Protein AF-A0A818D9N9-F1 (afdb_monomer)

pLDDT: mean 94.44, std 4.97, range [71.94, 98.38]

Radius of gyration: 13.27 Å; Cα contacts (8 Å, |Δi|>4): 214; chains: 1; bounding box: 30×32×28 Å

Mean predicted aligned error: 3.05 Å

Secondary structure (DSSP, 8-state):
-EEEETTEEEEE-SBTTB---SSS--SS--EEEE-TTSSEEEEEEHHHH-EEEEEETT--EEEEE---STTT--S-EEEEEEEGGGTEEEEEETTTT-

Nearest PDB structures (foldseek):
  3fw0-assembly1_A  TM=8.656E-01  e=5.600E-07  Rattus norvegicus
  8jxg-assembly1_A  TM=7.032E-01  e=5.344E-02  Rattus norvegicus
  3wj9-assembly2_B  TM=7.067E-01  e=1.540E-01  Schizosaccharomyces pombe 972h-
  7tbi-assembly1_Z1  TM=5.882E-01  e=2.303E+00  Saccharomyces cerevisiae
  3pbp-assembly4_J  TM=5.885E-01  e=3.090E+00  Saccharomyces cerevisiae

Solvent-accessible surface area (backbone atoms only — not comparable to full-atom values): 5623 Å² total; per-residue (Å²): 93,75,42,70,54,96,88,40,78,77,45,75,48,45,50,90,96,44,70,37,81,58,87,62,31,37,59,44,65,54,34,73,42,63,44,95,88,47,58,35,36,38,35,25,25,4,78,74,59,24,27,38,40,35,24,38,65,88,66,49,71,73,47,76,51,66,47,86,49,82,92,68,38,49,56,23,26,43,42,63,50,73,42,75,97,74,76,42,74,50,65,38,20,63,77,71,74,76

Sequence (98 aa):
VFKYSKDERVLTFGESFVAGSDESHFCKPTDVVTSNDGSYIYVADGYCNARIVKFDAKGNFLKEYSMPDREQQLIIPHSIIIIEALDLVYVADRENGR

Structure (mmCIF, N/CA/C/O backbone):
data_AF-A0A818D9N9-F1
#
_entry.id   AF-A0A818D9N9-F1
#
loop_
_atom_site.group_PDB
_atom_site.id
_atom_site.type_symbol
_atom_site.label_atom_id
_atom_site.label_alt_id
_atom_site.label_comp_id
_atom_site.label_asym_id
_atom_site.label_entity_id
_atom_site.label_seq_id
_atom_site.pdbx_PDB_ins_code
_atom_site.Cartn_x
_atom_site.Cartn_y
_atom_site.Cartn_z
_atom_site.occupancy
_atom_site.B_iso_or_equiv
_atom_site.auth_seq_id
_atom_site.auth_comp_id
_atom_site.auth_asym_id
_atom_site.auth_atom_id
_atom_site.pdbx_PDB_model_num
ATOM 1 N N . VAL A 1 1 ? -1.790 7.837 -1.362 1.00 95.31 1 VAL A N 1
ATOM 2 C CA . VAL A 1 1 ? -2.994 7.130 -0.847 1.00 95.31 1 VAL A CA 1
ATOM 3 C C . VAL A 1 1 ? -3.604 7.967 0.270 1.00 95.31 1 VAL A C 1
ATOM 5 O O . VAL A 1 1 ? -2.854 8.636 0.972 1.00 95.31 1 VAL A O 1
ATOM 8 N N . PHE A 1 2 ? -4.928 7.991 0.423 1.00 96.62 2 PHE A N 1
ATOM 9 C CA . PHE A 1 2 ? -5.606 8.840 1.411 1.00 96.62 2 PHE A CA 1
ATOM 10 C C . PHE A 1 2 ? -6.532 8.014 2.303 1.00 96.62 2 PHE A C 1
ATOM 12 O O . PHE A 1 2 ? -7.190 7.097 1.819 1.00 96.62 2 PHE A O 1
ATOM 19 N N . LYS A 1 3 ? -6.617 8.374 3.587 1.00 95.50 3 LYS A N 1
ATOM 20 C CA . LYS A 1 3 ? -7.626 7.853 4.520 1.00 95.50 3 LYS A CA 1
ATOM 21 C C . LYS A 1 3 ? -8.620 8.960 4.836 1.00 95.50 3 LYS A C 1
ATOM 23 O O . LYS A 1 3 ? -8.205 10.069 5.182 1.00 95.50 3 LYS A O 1
ATOM 28 N N . TYR A 1 4 ? -9.906 8.639 4.762 1.00 95.56 4 TYR A N 1
ATOM 29 C CA . TYR A 1 4 ? -10.998 9.556 5.077 1.00 95.56 4 TYR A CA 1
ATOM 30 C C . TYR A 1 4 ? -11.805 9.064 6.283 1.00 95.56 4 TYR A C 1
ATOM 32 O O . TYR A 1 4 ? -11.910 7.862 6.521 1.00 95.56 4 TYR A O 1
ATOM 40 N N . SER A 1 5 ? -12.388 9.995 7.033 1.00 94.00 5 SER A N 1
ATOM 41 C CA . SER A 1 5 ? -13.385 9.751 8.076 1.00 94.00 5 SER A CA 1
ATOM 42 C C . SER A 1 5 ? -14.485 10.793 7.929 1.00 94.00 5 SER A C 1
ATOM 44 O O . SER A 1 5 ? -14.201 11.975 8.078 1.00 94.00 5 SER A O 1
ATOM 46 N N . LYS A 1 6 ? -15.731 10.367 7.670 1.00 90.69 6 LYS A N 1
ATOM 47 C CA . LYS A 1 6 ? -16.888 11.273 7.499 1.00 90.69 6 LYS A CA 1
ATOM 48 C C . LYS A 1 6 ? -16.565 12.456 6.566 1.00 90.69 6 LYS A C 1
ATOM 50 O O . LYS A 1 6 ? -16.753 13.607 6.936 1.00 90.69 6 LYS A O 1
ATOM 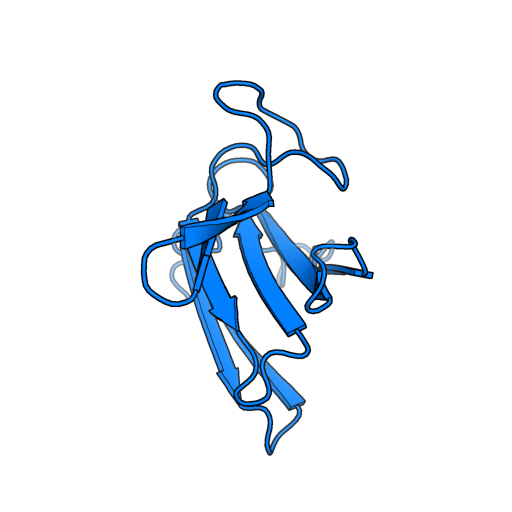55 N N . ASP A 1 7 ? -15.998 12.143 5.401 1.00 93.88 7 ASP A N 1
ATOM 56 C CA . ASP A 1 7 ? -15.570 13.085 4.351 1.00 93.88 7 ASP A CA 1
ATOM 57 C C . ASP A 1 7 ? -14.342 13.959 4.664 1.00 93.88 7 ASP A C 1
ATOM 59 O O . ASP A 1 7 ? -13.827 14.648 3.782 1.00 93.88 7 ASP A O 1
ATOM 63 N N . GLU A 1 8 ? -13.777 13.866 5.866 1.00 96.69 8 GLU A N 1
ATOM 64 C CA . GLU A 1 8 ? -12.529 14.541 6.208 1.00 96.69 8 GLU A CA 1
ATOM 65 C C . GLU A 1 8 ? -11.326 13.648 5.918 1.00 96.69 8 GLU A C 1
ATOM 67 O O . GLU A 1 8 ? -11.260 12.492 6.344 1.00 96.69 8 GLU A O 1
ATOM 72 N N . ARG A 1 9 ? -10.330 14.187 5.209 1.00 96.25 9 ARG A N 1
ATOM 73 C CA . ARG A 1 9 ? -9.052 13.496 5.019 1.00 96.25 9 ARG A CA 1
ATOM 74 C C . ARG A 1 9 ? -8.277 13.513 6.333 1.00 96.25 9 ARG A C 1
ATOM 76 O O . ARG A 1 9 ? -7.818 14.569 6.759 1.00 96.25 9 ARG A O 1
ATOM 83 N N . VAL A 1 10 ? -8.076 12.337 6.921 1.00 96.69 10 VAL A N 1
ATOM 84 C CA . VAL A 1 10 ? -7.390 12.178 8.212 1.00 96.69 10 VAL A CA 1
ATOM 85 C C . VAL A 1 10 ? -5.937 11.737 8.076 1.00 96.69 10 VAL A C 1
ATOM 87 O O . VAL A 1 10 ? -5.141 12.056 8.949 1.00 96.69 10 VAL A O 1
ATOM 90 N N . LEU A 1 11 ? -5.568 11.039 6.994 1.00 96.44 11 LEU A N 1
ATOM 91 C CA . LEU A 1 11 ? -4.173 10.683 6.702 1.00 96.44 11 LEU A CA 1
ATOM 92 C C . LEU A 1 11 ? -3.866 10.801 5.210 1.00 96.44 11 LEU A C 1
ATOM 94 O O . LEU A 1 11 ? -4.726 10.579 4.351 1.00 96.44 11 LEU A O 1
ATOM 98 N N . THR A 1 12 ? -2.605 11.107 4.924 1.00 97.31 12 THR A N 1
ATOM 99 C CA . THR A 1 12 ? -2.006 11.050 3.591 1.00 97.31 12 THR A CA 1
ATOM 100 C C . THR A 1 12 ? -0.763 10.180 3.666 1.00 97.31 12 THR A C 1
ATOM 102 O O . THR A 1 12 ? 0.058 10.359 4.557 1.00 97.31 12 THR A O 1
ATOM 105 N N . PHE A 1 13 ? -0.653 9.246 2.731 1.00 97.56 13 PHE A N 1
ATOM 106 C CA . PHE A 1 13 ? 0.492 8.361 2.576 1.00 97.56 13 PHE A CA 1
ATOM 107 C C . PHE A 1 13 ? 1.149 8.639 1.227 1.00 97.56 13 PHE A C 1
ATOM 109 O O . PHE A 1 13 ? 0.442 8.674 0.203 1.00 97.56 13 PHE A O 1
ATOM 116 N N . GLY A 1 14 ? 2.474 8.766 1.213 1.00 96.81 14 GLY A N 1
ATOM 117 C CA . GLY A 1 14 ? 3.206 9.257 0.053 1.00 96.81 14 GLY A CA 1
ATOM 118 C C . GLY A 1 14 ? 3.172 10.778 -0.059 1.00 96.81 14 GLY A C 1
ATOM 119 O O . GLY A 1 14 ? 2.328 11.453 0.535 1.00 96.81 14 GLY A O 1
ATOM 120 N N . GLU A 1 15 ? 4.054 11.301 -0.900 1.00 97.12 15 GLU A N 1
ATOM 121 C CA . GLU A 1 15 ? 4.080 12.704 -1.291 1.00 97.12 15 GLU A CA 1
ATOM 122 C C . GLU A 1 15 ? 3.680 12.842 -2.768 1.00 97.12 15 GLU A C 1
ATOM 124 O O . GLU A 1 15 ? 4.063 12.047 -3.630 1.00 97.12 15 GLU A O 1
ATOM 129 N N . SER A 1 16 ? 2.833 13.829 -3.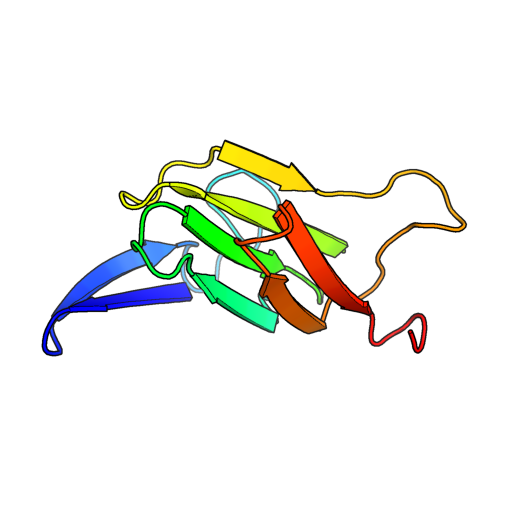069 1.00 93.75 16 SER A N 1
ATOM 130 C CA . SER A 1 16 ? 2.306 14.010 -4.422 1.00 93.75 16 SER A CA 1
ATOM 131 C C . SER A 1 16 ? 3.431 14.355 -5.394 1.00 93.75 16 SER A C 1
ATOM 133 O O . SER A 1 16 ? 4.152 15.321 -5.181 1.00 93.75 16 SER A O 1
ATOM 135 N N . PHE A 1 17 ? 3.522 13.609 -6.497 1.00 93.94 17 PHE A N 1
ATOM 136 C CA . PHE A 1 17 ? 4.545 13.775 -7.540 1.00 93.94 17 PHE A CA 1
ATOM 137 C C . PHE A 1 17 ? 5.998 13.543 -7.088 1.00 93.94 17 PHE A C 1
ATOM 139 O O . PHE A 1 17 ? 6.915 13.830 -7.855 1.00 93.94 17 PHE A O 1
ATOM 146 N N . VAL A 1 18 ? 6.213 12.960 -5.905 1.00 97.75 18 VAL A N 1
ATOM 147 C CA . VAL A 1 18 ? 7.537 12.549 -5.424 1.00 97.75 18 VAL A CA 1
ATOM 148 C C . VAL A 1 18 ? 7.564 11.028 -5.334 1.00 97.75 18 VAL A C 1
ATOM 150 O O . VAL A 1 18 ? 7.004 10.425 -4.420 1.00 97.75 18 VAL A O 1
ATOM 153 N N . ALA A 1 19 ? 8.180 10.404 -6.339 1.00 97.19 19 ALA A N 1
ATOM 154 C CA . ALA A 1 19 ? 8.340 8.959 -6.381 1.00 97.19 19 ALA A CA 1
ATOM 155 C C . ALA A 1 19 ? 9.481 8.515 -5.458 1.00 97.19 19 ALA A C 1
ATOM 157 O O . ALA A 1 19 ? 10.555 9.114 -5.459 1.00 97.19 19 ALA A O 1
ATOM 158 N N . GLY A 1 20 ? 9.272 7.421 -4.734 1.00 97.25 20 GLY A N 1
ATOM 159 C CA . GLY A 1 20 ? 10.298 6.804 -3.900 1.00 97.25 20 GLY A CA 1
ATOM 160 C C . GLY A 1 20 ? 9.904 5.400 -3.465 1.00 97.25 20 GLY A C 1
ATOM 161 O O . GLY A 1 20 ? 8.771 4.970 -3.680 1.00 97.25 20 GLY A O 1
ATOM 162 N N . SER A 1 21 ? 10.854 4.682 -2.877 1.00 96.38 21 SER A N 1
ATOM 163 C CA . SER A 1 21 ? 10.677 3.325 -2.345 1.00 96.38 21 SER A CA 1
ATOM 164 C C . SER A 1 21 ? 11.044 3.239 -0.862 1.00 96.38 21 SER A C 1
ATOM 166 O O . SER A 1 21 ? 11.307 2.156 -0.353 1.00 96.38 21 SER A O 1
ATOM 168 N N . ASP A 1 22 ? 11.112 4.372 -0.164 1.00 96.38 22 ASP A N 1
ATOM 169 C CA . ASP A 1 22 ? 11.317 4.397 1.285 1.00 96.38 22 ASP A CA 1
ATOM 170 C C . ASP A 1 22 ? 9.990 4.174 2.039 1.00 96.38 22 ASP A C 1
ATOM 172 O O . ASP A 1 22 ? 8.974 3.790 1.449 1.00 96.38 22 ASP A O 1
ATOM 176 N N . GLU A 1 23 ? 10.017 4.360 3.357 1.00 97.19 23 GLU A N 1
ATOM 177 C CA . GLU A 1 23 ? 8.881 4.150 4.262 1.00 97.19 23 GLU A CA 1
ATOM 178 C C . GLU A 1 23 ? 7.761 5.195 4.104 1.00 97.19 23 GLU A C 1
ATOM 180 O O . GLU A 1 23 ? 6.615 4.943 4.481 1.00 97.19 23 GLU A O 1
ATOM 185 N N . SER A 1 24 ? 8.085 6.368 3.555 1.00 96.44 24 SER A N 1
ATOM 186 C CA . SER A 1 24 ? 7.190 7.525 3.439 1.00 96.44 24 SER A CA 1
ATOM 187 C C . SER A 1 24 ? 6.699 7.795 2.021 1.00 96.44 24 SER A C 1
ATOM 189 O O . SER A 1 24 ? 5.666 8.444 1.857 1.00 96.44 24 SER A O 1
ATOM 191 N N . HIS A 1 25 ? 7.397 7.289 1.006 1.00 97.94 25 HIS A N 1
ATOM 192 C CA . HIS A 1 25 ? 7.082 7.500 -0.401 1.00 97.94 25 HIS A CA 1
ATOM 193 C C . HIS A 1 25 ? 6.542 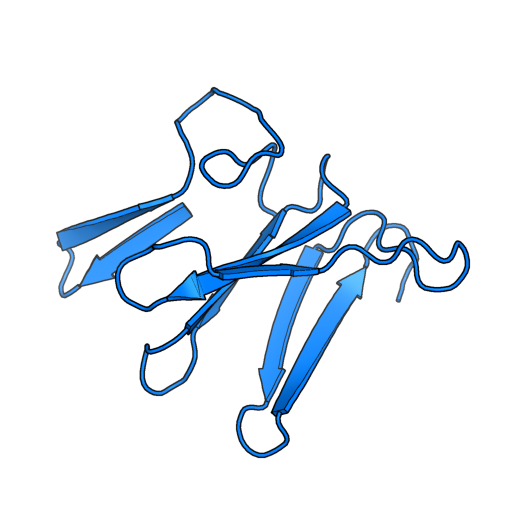6.236 -1.063 1.00 97.94 25 HIS A C 1
ATOM 195 O O . HIS A 1 25 ? 6.849 5.110 -0.683 1.00 97.94 25 HIS A O 1
ATOM 201 N N . PHE A 1 26 ? 5.768 6.443 -2.122 1.00 98.00 26 PHE A N 1
ATOM 202 C CA . PHE A 1 26 ? 5.429 5.400 -3.081 1.00 98.00 26 PHE A CA 1
ATOM 203 C C . PHE A 1 26 ? 5.938 5.822 -4.447 1.00 98.00 26 PHE A C 1
ATOM 205 O O . PHE A 1 26 ? 6.173 7.008 -4.677 1.00 98.00 26 PHE A O 1
ATOM 212 N N . CYS A 1 27 ? 6.046 4.886 -5.383 1.00 96.38 27 CYS A N 1
ATOM 213 C CA . CYS A 1 27 ? 6.235 5.280 -6.771 1.00 96.38 27 CYS A CA 1
ATOM 214 C C . CYS A 1 27 ? 4.880 5.478 -7.444 1.00 96.38 27 CYS A C 1
ATOM 216 O O . CYS A 1 27 ? 4.561 6.566 -7.923 1.00 96.38 27 CYS A O 1
ATOM 218 N N . LYS A 1 28 ? 4.075 4.412 -7.476 1.00 95.88 28 LYS A N 1
ATOM 219 C CA . LYS A 1 28 ? 2.801 4.355 -8.198 1.00 95.88 28 LYS A CA 1
ATOM 220 C C . LYS A 1 28 ? 1.946 3.239 -7.582 1.00 95.88 28 LYS A C 1
ATOM 222 O O . LYS A 1 28 ? 1.912 2.130 -8.128 1.00 95.88 28 LYS A O 1
ATOM 227 N N . PRO A 1 29 ? 1.289 3.515 -6.443 1.00 97.50 29 PRO A N 1
ATOM 228 C CA . PRO A 1 29 ? 0.487 2.521 -5.754 1.00 97.50 29 PRO A CA 1
ATOM 229 C C . PRO A 1 29 ? -0.733 2.125 -6.582 1.00 97.50 29 PRO A C 1
ATOM 231 O O . PRO A 1 29 ? -1.308 2.949 -7.295 1.00 97.50 29 PRO A O 1
ATOM 234 N N . THR A 1 30 ? -1.082 0.848 -6.510 1.00 97.75 30 THR A N 1
ATOM 235 C CA . THR A 1 30 ? -2.083 0.182 -7.350 1.00 97.75 30 THR A CA 1
ATOM 236 C C . THR A 1 30 ? -3.371 -0.102 -6.587 1.00 97.75 30 THR A C 1
ATOM 238 O O . THR A 1 30 ? -4.443 0.065 -7.162 1.00 97.75 30 THR A O 1
ATOM 241 N N . ASP A 1 31 ? -3.274 -0.460 -5.302 1.00 98.38 31 ASP A N 1
ATOM 242 C CA . ASP A 1 31 ? -4.427 -0.827 -4.472 1.00 98.38 31 ASP A CA 1
ATOM 243 C C . ASP A 1 31 ? -4.154 -0.624 -2.967 1.00 98.38 31 ASP A C 1
ATOM 245 O O . ASP A 1 31 ? -3.001 -0.489 -2.539 1.00 98.38 31 ASP A O 1
ATOM 249 N N . VAL A 1 32 ? -5.216 -0.581 -2.157 1.00 98.19 32 VAL A N 1
ATOM 250 C CA . VAL A 1 32 ? -5.160 -0.445 -0.694 1.00 98.19 32 VAL A CA 1
ATOM 251 C C . VAL A 1 32 ? -6.279 -1.238 -0.016 1.00 98.19 32 VAL A C 1
ATOM 253 O O . VAL A 1 32 ? -7.435 -1.176 -0.421 1.00 98.19 32 VAL A O 1
ATOM 256 N N . VAL A 1 33 ? -5.951 -1.921 1.082 1.00 98.00 33 VAL A N 1
ATOM 257 C CA . VAL A 1 33 ? -6.917 -2.644 1.922 1.00 98.00 33 VAL A CA 1
ATOM 258 C C . VAL A 1 33 ? -6.654 -2.383 3.404 1.00 98.00 33 VAL A C 1
ATOM 260 O O . VAL A 1 33 ? -5.524 -2.117 3.815 1.00 98.00 33 VAL A O 1
ATOM 263 N N . THR A 1 34 ? -7.701 -2.441 4.222 1.00 97.12 34 THR A N 1
ATOM 264 C CA . THR A 1 34 ? -7.626 -2.227 5.673 1.00 97.12 34 THR A CA 1
ATOM 265 C C . THR A 1 34 ? -8.177 -3.421 6.433 1.00 97.12 34 THR A C 1
ATOM 267 O O . THR A 1 34 ? -9.116 -4.062 5.963 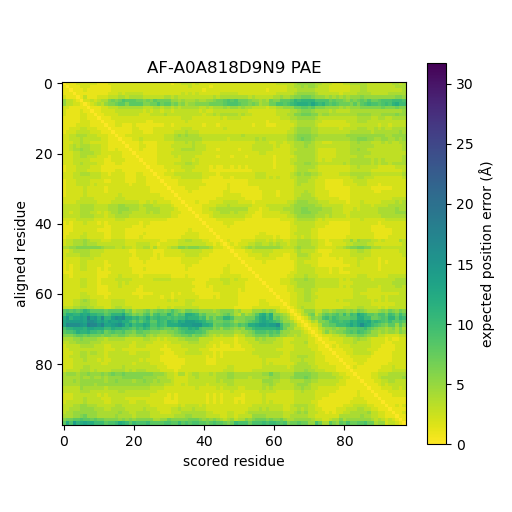1.00 97.12 34 THR A O 1
ATOM 270 N N . SER A 1 35 ? -7.634 -3.677 7.622 1.00 95.88 35 SER A N 1
ATOM 271 C CA . SER A 1 35 ? -8.219 -4.598 8.604 1.00 95.88 35 SER A CA 1
ATOM 272 C C . SER A 1 35 ? -9.637 -4.152 8.989 1.00 95.88 35 SER A C 1
ATOM 274 O O . SER A 1 35 ? -9.936 -2.953 8.954 1.00 95.88 35 SER A O 1
ATOM 276 N N . ASN A 1 36 ? -10.530 -5.080 9.348 1.00 94.62 36 ASN A N 1
ATOM 277 C CA . ASN A 1 36 ? -11.918 -4.743 9.698 1.00 94.62 36 ASN A CA 1
ATOM 278 C C . ASN A 1 36 ? -11.994 -3.842 10.933 1.00 94.62 36 ASN A C 1
ATOM 280 O O . ASN A 1 36 ? -12.877 -2.994 11.039 1.00 94.62 36 ASN A O 1
ATOM 284 N N . ASP A 1 37 ? -11.060 -4.013 11.867 1.00 94.00 37 ASP A N 1
ATOM 285 C CA . ASP A 1 37 ? -10.925 -3.173 13.058 1.00 94.00 37 ASP A CA 1
ATOM 286 C C . ASP A 1 37 ? -10.186 -1.845 12.787 1.00 94.00 37 ASP A C 1
ATOM 288 O O . ASP A 1 37 ? -10.064 -1.000 13.675 1.00 94.00 37 ASP A O 1
ATOM 292 N N . GLY A 1 38 ? -9.677 -1.652 11.565 1.00 93.25 38 GLY A N 1
ATOM 293 C CA . GLY A 1 38 ? -8.911 -0.483 11.143 1.00 93.25 38 GLY A CA 1
ATOM 294 C C . GLY A 1 38 ? -7.515 -0.356 11.764 1.00 93.25 38 GLY A C 1
ATOM 295 O O . GLY A 1 38 ? -6.894 0.699 11.603 1.00 93.25 38 GLY A O 1
ATOM 296 N N . SER A 1 39 ? -7.024 -1.382 12.470 1.00 95.19 39 SER A N 1
ATOM 297 C CA . SER A 1 39 ? -5.692 -1.442 13.089 1.00 95.19 39 SER A CA 1
ATOM 298 C C . SE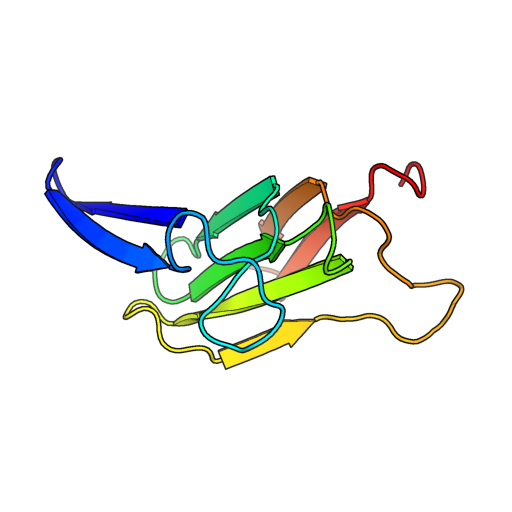R A 1 39 ? -4.534 -1.439 12.085 1.00 95.19 39 SER A C 1
ATOM 300 O O . SER A 1 39 ? -3.469 -0.893 12.390 1.00 95.19 39 SER A O 1
ATOM 302 N N . TYR A 1 40 ? -4.743 -1.992 10.888 1.00 96.56 40 TYR A N 1
ATOM 303 C CA . TYR A 1 40 ? -3.728 -2.149 9.854 1.00 96.56 40 TYR A CA 1
ATOM 304 C C . TYR A 1 40 ? -4.21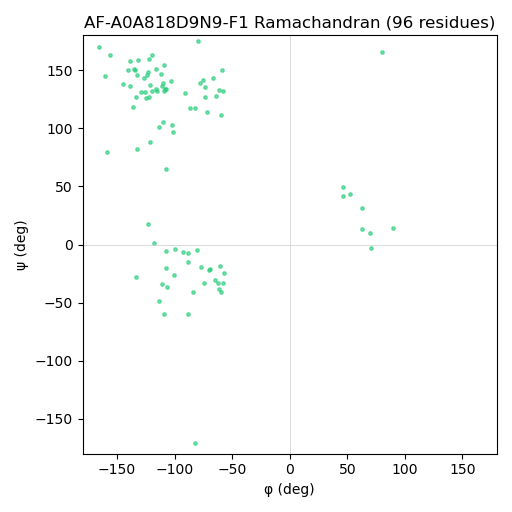3 -1.687 8.484 1.00 96.56 40 TYR A C 1
ATOM 306 O O . TYR A 1 40 ? -5.375 -1.847 8.111 1.00 96.56 40 TYR A O 1
ATOM 314 N N . ILE A 1 41 ? -3.276 -1.142 7.715 1.00 97.81 41 ILE A N 1
ATOM 315 C CA . ILE A 1 41 ? -3.484 -0.671 6.347 1.00 97.81 41 ILE A CA 1
ATOM 316 C C . ILE A 1 41 ? -2.394 -1.298 5.487 1.00 97.81 41 ILE A C 1
ATOM 318 O O . ILE A 1 41 ? -1.222 -1.239 5.845 1.00 97.81 41 ILE A O 1
ATOM 322 N N . TYR A 1 42 ? -2.770 -1.883 4.358 1.00 97.81 42 TYR A N 1
ATOM 323 C CA . TYR A 1 42 ? -1.854 -2.487 3.400 1.00 97.81 42 TYR A CA 1
ATOM 324 C C . TYR A 1 42 ? -1.995 -1.770 2.066 1.00 97.81 42 TYR A C 1
ATOM 326 O O . TYR A 1 42 ? -3.108 -1.571 1.590 1.00 97.81 42 TYR A O 1
ATOM 334 N N . VAL A 1 43 ? -0.875 -1.394 1.461 1.00 98.25 43 VAL A N 1
ATOM 335 C CA . VAL A 1 43 ? -0.823 -0.720 0.162 1.00 98.25 43 VAL A CA 1
ATOM 336 C C . VAL A 1 43 ? 0.014 -1.561 -0.788 1.00 98.25 43 VAL A C 1
ATOM 338 O O . VAL A 1 43 ? 1.155 -1.896 -0.472 1.00 98.25 43 VAL A O 1
ATOM 341 N N . ALA A 1 44 ? -0.534 -1.879 -1.957 1.00 97.94 44 ALA A N 1
ATOM 342 C CA . ALA A 1 44 ? 0.235 -2.437 -3.059 1.00 97.94 44 ALA A CA 1
ATOM 343 C C . ALA A 1 44 ? 0.924 -1.291 -3.818 1.00 97.94 44 ALA A C 1
ATOM 345 O O . ALA A 1 44 ? 0.264 -0.403 -4.355 1.00 97.94 44 ALA A O 1
ATOM 346 N N . ASP A 1 45 ? 2.258 -1.283 -3.847 1.00 97.50 45 ASP A N 1
ATOM 347 C CA . ASP A 1 45 ? 3.074 -0.274 -4.536 1.00 97.50 45 ASP A CA 1
ATOM 348 C C . ASP A 1 45 ? 3.699 -0.872 -5.800 1.00 97.50 45 ASP A C 1
ATOM 350 O O . ASP A 1 45 ? 4.905 -1.117 -5.894 1.00 97.50 45 ASP A O 1
ATOM 354 N N . GLY A 1 46 ? 2.821 -1.223 -6.745 1.00 94.88 46 GLY A N 1
ATOM 355 C CA . GLY A 1 46 ? 3.140 -2.238 -7.741 1.00 94.88 46 GLY A CA 1
ATOM 356 C C . GLY A 1 46 ? 3.907 -1.787 -8.975 1.00 94.88 46 GLY A C 1
ATOM 357 O O . GLY A 1 46 ? 4.797 -2.504 -9.406 1.00 94.88 46 GLY A O 1
ATOM 358 N N . TYR A 1 47 ? 3.612 -0.625 -9.564 1.00 94.31 47 TYR A N 1
ATOM 359 C CA . TYR A 1 47 ? 4.146 -0.308 -10.901 1.00 94.31 47 TYR A CA 1
ATOM 360 C C . TYR A 1 47 ? 5.664 -0.058 -10.952 1.00 94.31 47 TYR A C 1
ATOM 362 O O . TYR A 1 47 ? 6.232 -0.135 -12.038 1.00 94.31 47 TYR A O 1
ATOM 370 N N . CYS A 1 48 ? 6.314 0.276 -9.830 1.00 93.25 48 CYS A N 1
ATOM 371 C CA . CYS A 1 48 ? 7.768 0.504 -9.808 1.00 93.25 48 CYS A CA 1
ATOM 372 C C . CYS A 1 48 ? 8.500 -0.190 -8.659 1.00 93.25 48 CYS A C 1
ATOM 374 O O . CYS A 1 48 ? 9.688 -0.460 -8.796 1.00 93.25 48 CYS A O 1
ATOM 376 N N . ASN A 1 49 ? 7.827 -0.430 -7.530 1.00 95.00 49 ASN A N 1
ATOM 377 C CA . ASN A 1 49 ? 8.495 -0.878 -6.310 1.00 95.00 49 ASN A CA 1
ATOM 378 C C . ASN A 1 49 ? 8.234 -2.351 -5.986 1.00 95.00 49 ASN A C 1
ATOM 380 O O . ASN A 1 49 ? 8.851 -2.858 -5.057 1.00 95.00 49 ASN A O 1
ATOM 384 N N . ALA A 1 50 ? 7.358 -3.034 -6.740 1.00 95.12 50 ALA A N 1
ATOM 385 C CA . ALA A 1 50 ? 7.127 -4.476 -6.636 1.00 95.12 50 ALA A CA 1
ATOM 386 C C . ALA A 1 50 ? 6.964 -4.974 -5.182 1.00 95.12 50 ALA A C 1
ATOM 388 O O . ALA A 1 50 ? 7.512 -6.005 -4.786 1.00 95.12 50 ALA A O 1
ATOM 389 N N . ARG A 1 51 ? 6.225 -4.211 -4.368 1.00 96.25 51 ARG A N 1
ATOM 390 C CA . ARG A 1 51 ? 6.125 -4.427 -2.920 1.00 96.25 51 ARG A CA 1
ATOM 391 C C . ARG A 1 51 ? 4.712 -4.241 -2.394 1.00 96.25 51 ARG A C 1
ATOM 393 O O . ARG A 1 51 ? 3.910 -3.503 -2.972 1.00 96.25 51 ARG A O 1
ATOM 400 N N . ILE A 1 52 ? 4.452 -4.848 -1.242 1.00 97.06 52 ILE A N 1
ATOM 401 C CA . ILE A 1 52 ? 3.321 -4.507 -0.376 1.00 97.06 52 ILE A CA 1
ATOM 402 C C . ILE A 1 52 ? 3.864 -3.808 0.865 1.00 97.06 52 ILE A C 1
ATOM 404 O O . ILE A 1 52 ? 4.808 -4.291 1.485 1.00 97.06 52 ILE A O 1
ATOM 408 N N . VAL A 1 53 ? 3.250 -2.702 1.266 1.00 97.56 53 VAL A N 1
ATOM 409 C CA . VAL A 1 53 ? 3.635 -1.954 2.465 1.00 97.56 53 VAL A CA 1
ATOM 410 C C . VAL A 1 53 ? 2.510 -2.003 3.486 1.00 97.56 53 VAL A C 1
ATOM 412 O O . VAL A 1 53 ? 1.356 -1.758 3.145 1.00 97.56 53 VAL A O 1
ATOM 415 N N . LYS A 1 54 ? 2.842 -2.310 4.740 1.00 97.56 54 LYS A N 1
ATOM 416 C CA . LYS A 1 54 ? 1.921 -2.331 5.875 1.00 97.56 54 LYS A CA 1
ATOM 417 C C . LYS A 1 54 ? 2.182 -1.143 6.794 1.00 97.56 54 LYS A C 1
ATOM 419 O O . LYS A 1 54 ? 3.318 -0.904 7.204 1.0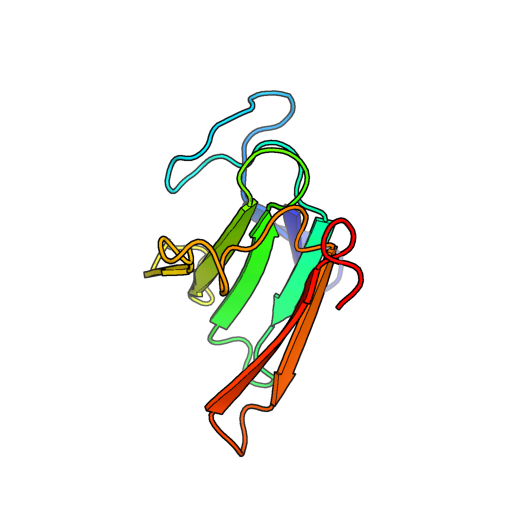0 97.56 54 LYS A O 1
ATOM 424 N N . PHE A 1 55 ? 1.104 -0.479 7.182 1.00 98.38 55 PHE A N 1
ATOM 425 C CA . PHE A 1 55 ? 1.069 0.616 8.141 1.00 98.38 55 PHE A CA 1
ATOM 426 C C . PHE A 1 55 ? 0.137 0.281 9.308 1.00 98.38 55 PHE A C 1
ATOM 428 O O . PHE A 1 55 ? -0.752 -0.569 9.188 1.00 98.38 55 PHE A O 1
ATOM 435 N N . ASP A 1 56 ? 0.323 0.966 10.433 1.00 97.75 56 ASP A N 1
ATOM 436 C CA . ASP A 1 56 ? -0.661 0.978 11.515 1.00 97.75 56 ASP A CA 1
ATOM 437 C C . ASP A 1 56 ? -1.829 1.943 11.222 1.00 97.75 56 ASP A C 1
ATOM 439 O O . ASP A 1 56 ? -1.829 2.705 10.251 1.00 97.75 56 ASP A O 1
ATOM 443 N N . ALA A 1 57 ? -2.833 1.946 12.100 1.00 96.19 57 ALA A N 1
ATOM 444 C CA . ALA A 1 57 ? -4.016 2.802 11.994 1.00 96.19 57 ALA A CA 1
ATOM 445 C C . ALA A 1 57 ? -3.721 4.314 11.933 1.00 96.19 57 ALA A C 1
ATOM 447 O O . ALA A 1 57 ? -4.568 5.078 11.447 1.00 96.19 57 ALA A O 1
ATOM 448 N N . LYS A 1 58 ? -2.564 4.735 12.465 1.00 97.00 58 LYS A N 1
ATOM 449 C CA . LYS A 1 58 ? -2.087 6.124 12.528 1.00 97.00 58 LYS A CA 1
ATOM 450 C C . LYS A 1 58 ? -1.207 6.491 11.332 1.00 97.00 58 LYS A C 1
ATOM 452 O O . LYS A 1 58 ? -0.876 7.659 11.171 1.00 97.00 58 LYS A O 1
ATOM 457 N N . GLY A 1 59 ? -0.883 5.518 10.488 1.00 97.12 59 GLY A N 1
ATOM 458 C CA . GLY A 1 59 ? -0.083 5.685 9.288 1.00 97.12 59 GLY A CA 1
ATOM 459 C C . GLY A 1 59 ? 1.418 5.524 9.497 1.00 97.12 59 GLY A C 1
ATOM 460 O O . GLY A 1 59 ? 2.181 5.878 8.604 1.00 97.12 59 GLY A O 1
ATOM 461 N N . ASN A 1 60 ? 1.857 4.980 10.635 1.00 98.12 60 ASN A N 1
ATOM 462 C CA . ASN A 1 60 ? 3.266 4.653 10.828 1.00 98.12 60 ASN A CA 1
ATOM 463 C C . ASN A 1 60 ? 3.620 3.411 10.010 1.00 98.12 60 ASN A C 1
ATOM 465 O O . ASN A 1 60 ? 2.868 2.432 10.014 1.00 98.12 60 ASN A O 1
ATOM 469 N N . PHE A 1 61 ? 4.762 3.447 9.326 1.00 98.06 61 PHE A N 1
ATOM 470 C CA . PHE A 1 61 ? 5.294 2.290 8.615 1.00 98.06 61 PHE A CA 1
ATOM 471 C C . PHE A 1 61 ? 5.576 1.156 9.605 1.00 98.06 61 PHE A C 1
ATOM 473 O O . PHE A 1 61 ? 6.160 1.372 10.666 1.00 98.06 61 PHE A O 1
ATOM 480 N N . LEU A 1 62 ? 5.140 -0.056 9.263 1.00 97.75 62 LEU A N 1
ATOM 481 C CA . LEU A 1 62 ? 5.384 -1.248 10.073 1.00 97.75 62 LEU A CA 1
ATOM 482 C C . LEU A 1 62 ? 6.293 -2.237 9.360 1.00 97.75 62 LEU A C 1
ATOM 484 O O . LEU A 1 62 ? 7.202 -2.794 9.973 1.00 97.75 62 LEU A O 1
ATOM 488 N N . LYS A 1 63 ? 5.989 -2.535 8.094 1.00 95.62 63 LYS A N 1
ATOM 489 C CA . LYS A 1 63 ? 6.672 -3.599 7.363 1.00 95.62 63 LYS A CA 1
ATOM 490 C C . LYS A 1 63 ? 6.508 -3.449 5.861 1.00 95.62 63 LYS A C 1
ATOM 492 O O . LYS A 1 63 ? 5.431 -3.113 5.378 1.00 95.62 63 LYS A O 1
ATOM 497 N N . GLU A 1 64 ? 7.550 -3.823 5.136 1.00 95.25 64 GLU A N 1
ATOM 498 C CA . GLU A 1 64 ? 7.490 -4.106 3.708 1.00 95.25 64 GLU A CA 1
ATOM 499 C C . GLU A 1 64 ? 7.499 -5.622 3.470 1.00 95.25 64 GLU A C 1
ATOM 501 O O . GLU A 1 64 ? 8.215 -6.374 4.138 1.00 95.25 64 GLU A O 1
ATOM 506 N N . TYR A 1 65 ? 6.701 -6.060 2.502 1.00 92.06 65 TYR A N 1
ATOM 507 C CA . TYR A 1 65 ? 6.771 -7.386 1.912 1.00 92.06 65 TYR A CA 1
ATOM 508 C C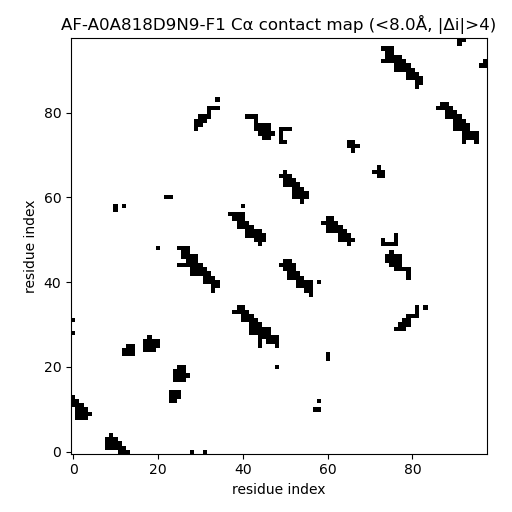 . TYR A 1 65 ? 7.297 -7.244 0.487 1.00 92.06 65 TYR A C 1
ATOM 510 O O . TYR A 1 65 ? 6.581 -6.819 -0.425 1.00 92.06 65 TYR A O 1
ATOM 518 N N . SER A 1 66 ? 8.555 -7.620 0.319 1.00 85.81 66 SER A N 1
ATOM 519 C CA . SER A 1 66 ? 9.211 -7.838 -0.961 1.00 85.81 66 SER A CA 1
ATOM 520 C C . SER A 1 66 ? 9.713 -9.282 -0.979 1.00 85.81 66 SER A C 1
ATOM 522 O O . SER A 1 66 ? 10.188 -9.803 0.032 1.00 85.81 66 SER A O 1
ATOM 524 N N . MET A 1 67 ? 9.524 -9.967 -2.106 1.00 81.94 67 MET A N 1
ATOM 525 C CA . MET A 1 67 ? 9.898 -11.373 -2.267 1.00 81.94 67 MET A CA 1
ATOM 526 C C . MET A 1 67 ? 11.204 -11.436 -3.071 1.00 81.94 67 MET A C 1
ATOM 528 O O . MET A 1 67 ? 11.173 -11.208 -4.280 1.00 81.94 67 MET A O 1
ATOM 532 N N . PRO A 1 68 ? 12.360 -11.676 -2.423 1.00 71.94 68 PRO A N 1
ATOM 533 C CA . PRO A 1 68 ? 13.661 -11.650 -3.093 1.00 71.94 68 PRO A CA 1
ATOM 534 C C . PRO A 1 68 ? 13.932 -12.913 -3.919 1.00 71.94 68 PRO A C 1
ATOM 536 O O . PRO A 1 68 ? 14.802 -12.908 -4.787 1.00 71.94 68 PRO A O 1
ATOM 539 N N . ASP A 1 69 ? 13.213 -14.001 -3.640 1.00 79.62 69 ASP A N 1
ATOM 540 C CA . ASP A 1 69 ? 13.309 -15.237 -4.404 1.00 79.62 69 ASP A CA 1
ATOM 541 C C . ASP A 1 69 ? 12.628 -15.069 -5.764 1.00 79.62 69 ASP A C 1
ATOM 543 O O . ASP A 1 69 ? 11.462 -14.685 -5.842 1.00 79.62 69 ASP A O 1
ATOM 547 N N . ARG A 1 70 ? 13.355 -15.379 -6.839 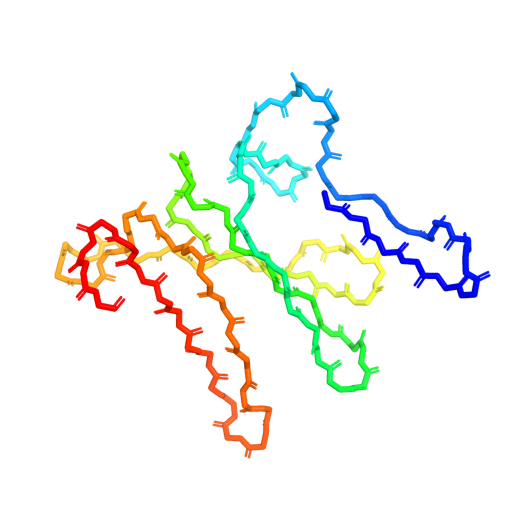1.00 74.62 70 ARG A N 1
ATOM 548 C CA . ARG A 1 70 ? 12.945 -15.121 -8.224 1.00 74.62 70 ARG A CA 1
ATOM 549 C C . ARG A 1 70 ? 11.620 -15.792 -8.582 1.00 74.62 70 ARG A C 1
ATOM 551 O O . ARG A 1 70 ? 10.865 -15.244 -9.378 1.00 74.62 70 ARG A O 1
ATOM 558 N N . GLU A 1 71 ? 11.324 -16.957 -8.011 1.00 79.56 71 GLU A N 1
ATOM 559 C CA . GLU A 1 71 ? 10.070 -17.671 -8.293 1.00 79.56 71 GLU A CA 1
ATOM 560 C C . GLU A 1 71 ? 8.860 -17.018 -7.608 1.00 79.56 71 GLU A C 1
ATOM 562 O O . GLU A 1 71 ? 7.756 -16.983 -8.163 1.00 79.56 71 GLU A O 1
ATOM 567 N N . GLN A 1 72 ? 9.082 -16.439 -6.429 1.00 82.00 72 GLN A N 1
ATOM 568 C CA . GLN A 1 72 ? 8.057 -15.833 -5.574 1.00 82.00 72 GLN A CA 1
ATOM 569 C C . GLN A 1 72 ? 8.007 -14.305 -5.707 1.00 82.00 72 GLN A C 1
ATOM 571 O O . GLN A 1 72 ? 7.143 -13.662 -5.114 1.00 82.00 72 GLN A O 1
ATOM 576 N N . GLN A 1 73 ? 8.918 -13.724 -6.491 1.00 89.25 73 GLN A N 1
ATOM 577 C CA . GLN A 1 73 ? 9.050 -12.288 -6.682 1.00 89.25 73 GLN A CA 1
ATOM 578 C C . GLN A 1 73 ? 7.754 -11.677 -7.212 1.00 89.25 73 GLN A C 1
ATOM 580 O O . GLN A 1 73 ? 7.180 -12.161 -8.185 1.00 89.25 73 GLN A O 1
ATOM 585 N N . LEU A 1 74 ? 7.317 -10.585 -6.591 1.00 91.75 74 LEU A N 1
ATOM 586 C CA . LEU A 1 74 ? 6.255 -9.753 -7.140 1.00 91.75 74 LEU A CA 1
ATOM 587 C C . LEU A 1 74 ? 6.811 -8.918 -8.302 1.00 91.75 74 LEU A C 1
ATOM 589 O O . LEU A 1 74 ? 7.938 -8.441 -8.202 1.00 91.75 74 LEU A O 1
ATOM 593 N N . ILE A 1 75 ? 6.052 -8.712 -9.382 1.00 93.06 75 ILE A N 1
ATOM 594 C CA . ILE A 1 75 ? 6.455 -7.785 -10.457 1.00 93.06 75 ILE A CA 1
ATOM 595 C C . ILE A 1 75 ? 5.569 -6.542 -10.446 1.00 93.06 75 ILE A C 1
ATOM 597 O O . ILE A 1 75 ? 6.073 -5.442 -10.239 1.00 93.06 75 ILE A O 1
ATOM 601 N N . ILE A 1 76 ? 4.254 -6.704 -10.610 1.00 95.25 76 ILE A N 1
ATOM 602 C CA . ILE A 1 76 ? 3.279 -5.619 -10.439 1.00 95.25 76 ILE A CA 1
ATOM 603 C C . ILE A 1 76 ? 2.143 -6.150 -9.567 1.00 95.25 76 ILE A C 1
ATOM 605 O O . ILE A 1 76 ? 1.099 -6.547 -10.097 1.00 95.25 76 ILE A O 1
ATOM 609 N N . PRO A 1 77 ? 2.314 -6.153 -8.230 1.00 95.69 77 PRO A N 1
ATOM 610 C CA . PRO A 1 77 ? 1.204 -6.404 -7.326 1.00 95.69 77 PRO A CA 1
ATOM 611 C C . PRO A 1 77 ? 0.147 -5.329 -7.578 1.00 95.69 77 PRO A C 1
ATOM 613 O O . PRO A 1 77 ? 0.385 -4.138 -7.374 1.00 95.69 77 PRO A O 1
ATOM 616 N N . HIS A 1 78 ? -0.992 -5.732 -8.123 1.00 96.69 78 HIS A N 1
ATOM 617 C CA . HIS A 1 78 ? -1.981 -4.817 -8.684 1.00 96.69 78 HIS A CA 1
ATOM 618 C C . HIS A 1 78 ? -3.256 -4.754 -7.860 1.00 96.69 78 HIS A C 1
ATOM 620 O O . HIS A 1 78 ? -3.825 -3.679 -7.743 1.00 96.69 78 HIS A O 1
ATOM 626 N N . SER A 1 79 ? -3.653 -5.869 -7.247 1.00 97.12 79 SER A N 1
ATOM 627 C CA . SER A 1 79 ? -4.746 -5.891 -6.277 1.00 97.12 79 SER A CA 1
ATOM 628 C C . SER A 1 79 ? -4.370 -6.704 -5.049 1.00 97.12 79 SER A C 1
ATOM 630 O O . SER A 1 79 ? -3.560 -7.630 -5.138 1.00 97.12 79 SER A O 1
ATOM 632 N N . ILE A 1 80 ? -4.935 -6.337 -3.903 1.00 97.62 80 ILE A N 1
ATOM 633 C CA . ILE A 1 80 ? -4.642 -6.944 -2.609 1.00 97.62 80 ILE A CA 1
ATOM 634 C C . ILE A 1 80 ? -5.918 -7.140 -1.791 1.00 97.62 80 ILE A C 1
ATOM 636 O O . ILE A 1 80 ? -6.750 -6.244 -1.679 1.00 97.62 80 ILE A O 1
ATOM 640 N N . ILE A 1 81 ? -6.042 -8.305 -1.155 1.00 97.44 81 ILE A N 1
ATOM 641 C CA . ILE A 1 81 ? -7.063 -8.567 -0.137 1.00 97.44 81 ILE A CA 1
ATOM 642 C C . ILE A 1 81 ? -6.430 -9.206 1.097 1.00 97.44 81 ILE A C 1
ATOM 644 O O . ILE A 1 81 ? -5.374 -9.838 1.021 1.00 97.44 81 ILE A O 1
ATOM 648 N N . ILE A 1 82 ? -7.113 -9.091 2.231 1.00 96.88 82 ILE A N 1
ATOM 649 C CA . ILE A 1 82 ? -6.724 -9.751 3.478 1.00 96.88 82 ILE A CA 1
ATOM 650 C C . ILE A 1 82 ? -7.864 -10.620 3.999 1.00 96.88 82 ILE A C 1
ATOM 652 O O . ILE A 1 82 ? -9.038 -10.279 3.858 1.00 96.88 82 ILE A O 1
ATOM 656 N N . ILE A 1 83 ? -7.508 -11.744 4.617 1.00 96.06 83 ILE A N 1
ATOM 657 C CA . ILE A 1 83 ? -8.431 -12.619 5.339 1.00 96.06 83 ILE A CA 1
ATOM 658 C C . ILE A 1 83 ? -7.926 -12.722 6.773 1.00 96.06 83 ILE A C 1
ATOM 660 O O . ILE A 1 83 ? -7.140 -13.602 7.118 1.00 96.06 83 ILE A O 1
ATOM 664 N N . GLU A 1 84 ? -8.376 -11.792 7.608 1.00 90.88 84 GLU A N 1
ATOM 665 C CA . GLU A 1 84 ? -7.863 -11.609 8.971 1.00 90.88 84 GLU A CA 1
ATOM 666 C C . GLU A 1 84 ? -8.073 -12.836 9.855 1.00 90.88 84 GLU A C 1
ATOM 668 O O . GLU A 1 84 ? -7.186 -13.210 10.613 1.00 90.88 84 GLU A O 1
ATOM 673 N N . ALA A 1 85 ? -9.219 -13.511 9.712 1.00 93.38 85 ALA A N 1
ATOM 674 C CA . ALA A 1 85 ? -9.542 -14.711 10.483 1.00 93.38 85 ALA A CA 1
ATOM 675 C C . ALA A 1 85 ? -8.552 -15.870 10.258 1.00 93.38 85 ALA A C 1
ATOM 677 O O . ALA A 1 85 ? -8.516 -16.800 11.060 1.00 93.38 85 ALA A O 1
ATOM 678 N N . LEU A 1 86 ? -7.779 -15.824 9.168 1.00 96.12 86 LEU A N 1
ATOM 679 C CA . LEU A 1 86 ? -6.786 -16.831 8.799 1.00 96.12 86 LEU A CA 1
ATOM 680 C C . LEU A 1 86 ? -5.356 -16.273 8.760 1.00 96.12 86 LEU A C 1
ATOM 682 O O . LEU A 1 86 ? -4.445 -17.015 8.411 1.00 96.12 86 LEU A O 1
ATOM 686 N N . ASP A 1 87 ? -5.165 -14.991 9.082 1.00 90.25 87 ASP A N 1
ATOM 687 C CA . ASP A 1 87 ? -3.888 -14.278 8.936 1.00 90.25 87 ASP A CA 1
ATOM 688 C C . ASP A 1 87 ? -3.280 -14.394 7.520 1.00 90.25 87 ASP A C 1
ATOM 690 O O . ASP A 1 87 ? -2.088 -14.638 7.336 1.00 90.25 87 ASP A O 1
ATOM 694 N N . LEU A 1 88 ? -4.119 -14.246 6.485 1.00 94.38 88 LEU A N 1
ATOM 695 C CA . LEU A 1 88 ? -3.695 -14.348 5.083 1.00 94.38 88 LEU A CA 1
ATOM 696 C C . LEU A 1 88 ? -3.765 -13.010 4.347 1.00 94.38 88 LEU A C 1
ATOM 698 O O . LEU A 1 88 ? -4.682 -12.212 4.549 1.00 94.38 88 LEU A O 1
ATOM 702 N N . VAL A 1 89 ? -2.833 -12.829 3.411 1.00 93.81 89 VAL A N 1
ATOM 703 C CA . VAL A 1 89 ? -2.818 -11.746 2.422 1.00 93.81 89 VAL A CA 1
ATOM 704 C C . VAL A 1 89 ? -2.735 -12.383 1.039 1.00 93.81 89 VAL A C 1
ATOM 706 O O . VAL A 1 89 ? -1.833 -13.178 0.784 1.00 93.81 89 VAL A O 1
ATOM 709 N N . TYR A 1 90 ? -3.660 -12.032 0.150 1.00 95.12 90 TYR A N 1
ATOM 710 C CA . TYR A 1 90 ? -3.627 -12.446 -1.252 1.00 95.12 90 TYR A CA 1
ATOM 711 C C . TYR A 1 90 ? -3.326 -11.238 -2.122 1.00 95.12 90 TYR A C 1
ATOM 713 O O . TYR A 1 90 ? -3.851 -10.149 -1.887 1.00 95.12 90 TYR A O 1
ATOM 721 N N . VAL A 1 91 ? -2.487 -11.445 -3.130 1.00 95.88 91 VAL A N 1
ATOM 722 C CA . VAL A 1 91 ? -2.030 -10.398 -4.037 1.00 95.88 91 VAL A CA 1
ATOM 723 C C . VAL A 1 91 ? -2.146 -10.922 -5.458 1.00 95.88 91 VAL A C 1
ATOM 725 O O . VAL A 1 91 ? -1.612 -11.987 -5.751 1.00 95.88 91 VAL A O 1
ATOM 728 N N . ALA A 1 92 ? -2.823 -10.169 -6.322 1.00 95.88 92 ALA A N 1
ATOM 729 C CA . ALA A 1 92 ? -2.814 -10.409 -7.759 1.00 95.88 92 ALA A CA 1
ATOM 730 C C . ALA A 1 92 ? -1.604 -9.690 -8.366 1.00 95.88 92 ALA A C 1
ATOM 732 O O . ALA A 1 92 ? -1.501 -8.463 -8.293 1.00 95.88 92 ALA A O 1
ATOM 733 N N . ASP A 1 93 ? -0.686 -10.441 -8.952 1.00 94.38 93 ASP A N 1
ATOM 734 C CA . ASP A 1 93 ? 0.533 -9.975 -9.592 1.00 94.38 93 ASP A CA 1
ATOM 735 C C . ASP A 1 93 ? 0.371 -9.960 -11.115 1.00 94.38 93 ASP A C 1
ATOM 737 O O . ASP A 1 93 ? 0.529 -10.961 -11.822 1.00 94.38 93 ASP A O 1
ATOM 741 N N . ARG A 1 94 ? 0.051 -8.771 -11.624 1.00 94.56 94 ARG A N 1
ATOM 742 C CA . ARG A 1 94 ? -0.417 -8.552 -12.993 1.00 94.56 94 ARG A CA 1
ATOM 743 C C . ARG A 1 94 ? 0.581 -8.993 -14.058 1.00 94.56 94 ARG A C 1
ATOM 745 O O . ARG A 1 94 ? 0.163 -9.561 -15.060 1.00 94.56 94 ARG A O 1
ATOM 752 N N . GLU A 1 95 ? 1.872 -8.740 -13.857 1.00 93.88 95 GLU A N 1
ATOM 753 C CA . GLU A 1 95 ? 2.899 -9.065 -14.863 1.00 93.88 95 GLU A CA 1
ATOM 754 C C . GLU A 1 95 ? 3.449 -10.486 -14.715 1.00 93.88 95 GLU A C 1
ATOM 756 O O . GLU A 1 95 ? 4.045 -11.008 -15.653 1.00 93.88 95 GLU A O 1
ATOM 761 N N . ASN A 1 96 ? 3.199 -11.146 -13.581 1.00 91.06 96 ASN A N 1
ATOM 762 C CA . ASN A 1 96 ? 3.400 -12.591 -13.465 1.00 91.06 96 ASN A CA 1
ATOM 763 C C . ASN A 1 96 ? 2.163 -13.405 -13.876 1.00 91.06 96 ASN A C 1
ATOM 765 O O . ASN A 1 96 ? 2.247 -14.630 -13.947 1.00 91.06 96 ASN A O 1
ATOM 769 N N . GLY A 1 97 ? 1.024 -12.756 -14.147 1.00 90.06 97 GLY A N 1
ATOM 770 C CA . GLY A 1 97 ? -0.216 -13.422 -14.549 1.00 90.06 97 GLY A CA 1
ATOM 771 C C . GLY A 1 97 ? -0.790 -14.361 -13.481 1.00 90.06 97 GLY A C 1
ATOM 772 O O . GLY A 1 97 ? -1.385 -15.377 -13.842 1.00 90.06 97 GLY A O 1
ATOM 773 N N . ARG A 1 98 ? -0.583 -14.054 -12.193 1.00 82.62 98 ARG A N 1
ATOM 774 C CA . ARG A 1 98 ? -0.991 -14.881 -11.044 1.00 82.62 98 ARG A CA 1
ATOM 775 C C . ARG A 1 98 ? -1.660 -14.067 -9.950 1.00 82.62 98 ARG A C 1
ATOM 777 O O . ARG A 1 98 ? -1.363 -12.859 -9.873 1.00 82.62 98 ARG A O 1
#

Foldseek 3Di:
DFDDDPNHTQDDAADPPDDDQDQRHAHAWQEKDADPVLQKIWIFRFQPRQWIWMAGSNRGTDDIDADPDPVPGAHGQRYWDADVVVRDIDTCRVVVRD